Protein AF-A0A7W8YPR6-F1 (afdb_monomer_lite)

Radius of gyration: 23.78 Å; chains: 1; bounding box: 39×43×65 Å

Organism: NCBI:txid188932

Foldseek 3Di:
DVVVVVCVVVQQWDQDPPPGIDGHPDDPPDDPPPPDPDPPDDPDDDPDPCPPDDDPVPVPVVVVVVVVVVVVVPCPVVVVVPPDD

Sequence (85 aa):
MAAYNDLIAEDWVESEERKGYRVSSRLPFDQLDHIPALPKISPGYQLIVDDGFPETDIFPIEKILKEYRKLLGFNILKKSASVGI

Structure (mmCIF, N/CA/C/O backbone):
data_AF-A0A7W8YPR6-F1
#
_entry.id   AF-A0A7W8YPR6-F1
#
loop_
_atom_site.group_PDB
_atom_site.id
_atom_site.type_symbol
_atom_site.label_atom_id
_atom_site.label_alt_id
_atom_site.label_comp_id
_atom_site.label_asym_id
_atom_site.label_entity_id
_atom_site.label_seq_id
_atom_site.pdbx_PDB_ins_code
_atom_site.Cartn_x
_atom_site.Cartn_y
_atom_site.Cartn_z
_atom_site.occupancy
_atom_site.B_iso_or_equiv
_atom_site.auth_seq_id
_atom_site.auth_comp_id
_atom_site.auth_asym_id
_atom_site.auth_atom_id
_atom_site.pdbx_PDB_model_num
ATOM 1 N N . MET A 1 1 ? 17.140 15.693 10.398 1.00 60.38 1 MET A N 1
ATOM 2 C CA . MET A 1 1 ? 18.313 15.512 9.515 1.00 60.38 1 MET A CA 1
ATOM 3 C C . MET A 1 1 ? 18.575 14.046 9.199 1.00 60.38 1 MET A C 1
ATOM 5 O O . MET A 1 1 ? 18.454 13.743 8.026 1.00 60.38 1 MET A O 1
ATOM 9 N N . ALA A 1 2 ? 18.845 13.165 10.179 1.00 70.44 2 ALA A N 1
ATOM 10 C CA . ALA A 1 2 ? 19.237 11.752 9.967 1.00 70.44 2 ALA A CA 1
ATOM 11 C C . ALA A 1 2 ? 18.612 11.056 8.735 1.00 70.44 2 ALA A C 1
ATOM 13 O O . ALA A 1 2 ? 19.336 10.821 7.779 1.00 70.44 2 ALA A O 1
ATOM 14 N N . ALA A 1 3 ? 17.283 10.890 8.697 1.00 78.25 3 ALA A N 1
ATOM 15 C CA . ALA A 1 3 ? 16.567 10.155 7.641 1.00 78.25 3 ALA A CA 1
ATOM 16 C C . ALA A 1 3 ? 16.885 10.545 6.178 1.00 78.25 3 ALA A C 1
ATOM 18 O O . ALA A 1 3 ? 16.737 9.715 5.290 1.00 78.25 3 ALA A O 1
ATOM 19 N N . TYR A 1 4 ? 17.315 11.783 5.896 1.00 77.06 4 TYR A N 1
ATOM 20 C CA . TYR A 1 4 ? 17.753 12.151 4.540 1.00 77.06 4 TYR A CA 1
ATOM 21 C C . TYR A 1 4 ? 19.158 11.632 4.218 1.00 77.06 4 TYR A C 1
ATOM 23 O O . TYR A 1 4 ? 19.411 11.243 3.085 1.00 77.06 4 TYR A O 1
ATOM 31 N N . ASN A 1 5 ? 20.057 11.594 5.203 1.00 82.81 5 ASN A N 1
ATOM 32 C CA . ASN A 1 5 ? 21.394 11.025 5.043 1.00 82.81 5 ASN A CA 1
ATOM 33 C C . ASN A 1 5 ? 21.308 9.514 4.794 1.00 82.81 5 ASN A C 1
ATOM 35 O O . ASN A 1 5 ? 2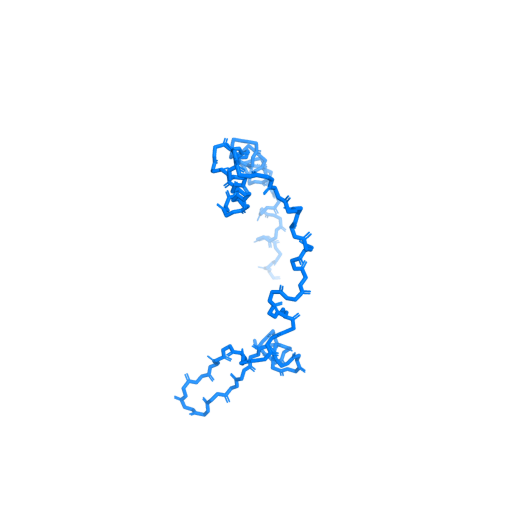2.061 8.995 3.979 1.00 82.81 5 ASN A O 1
ATOM 39 N N . ASP A 1 6 ? 20.371 8.841 5.467 1.00 85.56 6 ASP A N 1
ATOM 40 C CA . ASP A 1 6 ? 20.133 7.403 5.328 1.00 85.56 6 ASP A CA 1
ATOM 41 C C . ASP A 1 6 ? 19.672 7.074 3.888 1.00 85.56 6 ASP A C 1
ATOM 43 O O . ASP A 1 6 ? 20.274 6.242 3.213 1.00 85.56 6 ASP A 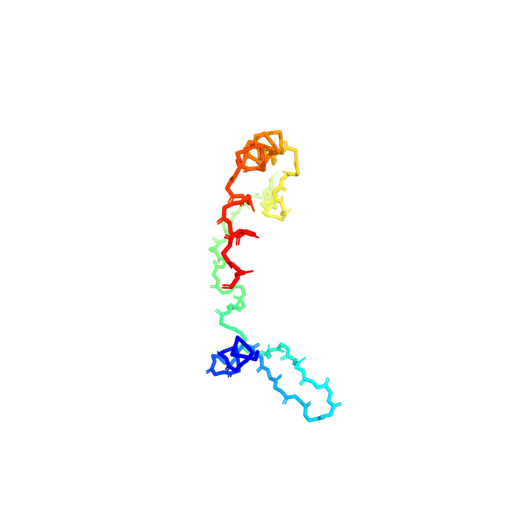O 1
ATOM 47 N N . LEU A 1 7 ? 18.707 7.836 3.349 1.00 83.69 7 LEU A N 1
ATOM 48 C CA . LEU A 1 7 ? 18.239 7.716 1.955 1.00 83.69 7 LEU A CA 1
ATOM 49 C C . LEU A 1 7 ? 19.302 8.061 0.893 1.00 83.69 7 LEU A C 1
ATOM 51 O O . LEU A 1 7 ? 19.231 7.552 -0.226 1.00 83.69 7 LEU A O 1
ATOM 55 N N . ILE A 1 8 ? 20.272 8.922 1.218 1.00 85.12 8 ILE A N 1
ATOM 56 C CA . ILE A 1 8 ? 21.427 9.216 0.350 1.00 85.12 8 ILE A CA 1
ATOM 57 C C . ILE A 1 8 ? 22.450 8.070 0.411 1.00 85.12 8 ILE A C 1
ATOM 59 O O . ILE A 1 8 ? 23.023 7.702 -0.609 1.00 85.12 8 ILE A O 1
ATOM 63 N N . ALA A 1 9 ? 22.674 7.483 1.591 1.00 86.88 9 ALA A N 1
ATOM 64 C CA . ALA A 1 9 ? 23.604 6.369 1.778 1.00 86.88 9 ALA A CA 1
ATOM 65 C C . ALA A 1 9 ? 23.126 5.069 1.104 1.00 86.88 9 ALA A C 1
ATOM 67 O O . ALA A 1 9 ? 23.952 4.268 0.672 1.00 86.88 9 ALA A O 1
ATOM 68 N N . GLU A 1 10 ? 21.810 4.881 0.985 1.00 85.00 10 GLU A N 1
ATOM 69 C CA . GLU A 1 10 ? 21.182 3.769 0.261 1.00 85.00 10 GLU A CA 1
ATOM 70 C C . GLU A 1 10 ? 20.936 4.055 -1.246 1.00 85.00 10 GLU A C 1
ATOM 72 O O . GLU A 1 10 ? 20.298 3.250 -1.916 1.00 85.00 10 GLU A O 1
ATOM 77 N N . ASP A 1 11 ? 21.413 5.185 -1.790 1.00 84.88 11 ASP A N 1
ATOM 78 C CA . ASP A 1 11 ? 21.238 5.621 -3.197 1.00 84.88 11 ASP A CA 1
ATOM 79 C C . ASP A 1 11 ? 19.766 5.762 -3.668 1.00 84.88 11 ASP A C 1
ATOM 81 O O . ASP A 1 11 ? 19.457 5.689 -4.859 1.00 84.88 11 ASP A O 1
ATOM 85 N N . TRP A 1 12 ? 18.827 6.020 -2.742 1.00 84.00 12 TRP A N 1
ATOM 86 C CA . TRP A 1 12 ? 17.433 6.353 -3.087 1.00 84.00 12 TRP A CA 1
ATOM 87 C C . TRP A 1 12 ? 17.265 7.819 -3.498 1.00 84.00 12 TRP A C 1
ATOM 89 O O . TRP A 1 12 ? 16.321 8.168 -4.214 1.00 84.00 12 TRP A O 1
ATOM 99 N N . VAL A 1 13 ? 18.138 8.699 -3.001 1.00 86.62 13 VAL A N 1
ATOM 100 C CA . VAL A 1 13 ? 18.014 10.154 -3.128 1.00 86.62 13 VAL A CA 1
ATOM 101 C C . VAL A 1 13 ? 19.364 10.782 -3.468 1.00 86.62 13 VAL A C 1
ATOM 103 O O . VAL A 1 13 ? 20.297 10.771 -2.672 1.00 86.62 13 VAL A O 1
ATOM 106 N N . GLU A 1 14 ? 19.429 11.406 -4.638 1.00 86.50 14 GLU A N 1
ATOM 107 C CA . GLU A 1 14 ? 20.509 12.285 -5.076 1.00 86.50 14 GLU A CA 1
ATOM 108 C C . GLU A 1 14 ? 20.371 13.657 -4.374 1.00 86.50 14 GLU A C 1
ATOM 110 O O . GLU A 1 14 ? 19.264 14.189 -4.236 1.00 86.50 14 GLU A O 1
ATOM 1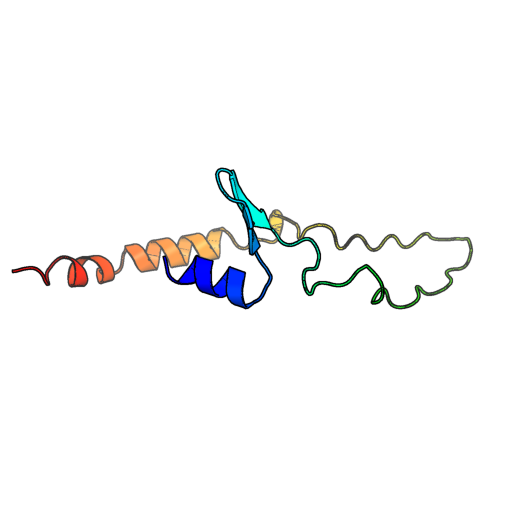15 N N . SER A 1 15 ? 21.475 14.289 -3.962 1.00 83.31 15 SER A N 1
ATOM 116 C CA . SER A 1 15 ? 21.476 15.702 -3.548 1.00 83.31 15 SER A CA 1
ATOM 117 C C . SER A 1 15 ? 22.062 16.584 -4.654 1.00 83.31 15 SER A C 1
ATOM 119 O O . SER A 1 15 ? 23.170 16.360 -5.135 1.00 83.31 15 SER A O 1
ATOM 121 N N . GLU A 1 16 ? 21.308 17.600 -5.082 1.00 80.00 16 GLU A N 1
ATOM 122 C CA . GLU A 1 16 ? 21.738 18.551 -6.108 1.00 80.00 16 GLU A CA 1
ATOM 123 C C . GLU A 1 16 ? 22.033 19.913 -5.470 1.00 80.00 16 GLU A C 1
ATOM 125 O O . GLU A 1 16 ? 21.147 20.566 -4.899 1.00 80.00 16 GLU A O 1
ATOM 130 N N . GLU A 1 17 ? 23.286 20.369 -5.583 1.00 71.06 17 GLU A N 1
ATOM 131 C CA . GLU A 1 17 ? 23.708 21.653 -5.028 1.00 71.06 17 GLU A CA 1
ATOM 132 C C . GLU A 1 17 ? 22.795 22.793 -5.502 1.00 71.06 17 GLU A C 1
ATOM 134 O O . GLU A 1 17 ? 22.578 23.007 -6.694 1.00 71.06 17 GLU A O 1
ATOM 139 N N . ARG A 1 18 ? 22.279 23.562 -4.535 1.00 75.00 18 ARG A N 1
ATOM 140 C CA . ARG A 1 18 ? 21.346 24.692 -4.724 1.00 75.00 18 ARG A CA 1
ATOM 141 C C . ARG A 1 18 ? 19.934 24.330 -5.212 1.00 75.00 18 ARG A C 1
ATOM 143 O O . ARG A 1 18 ? 19.113 25.242 -5.268 1.00 75.00 18 ARG A O 1
ATOM 150 N N . LYS A 1 19 ? 19.613 23.061 -5.507 1.00 76.75 19 LYS A N 1
ATOM 151 C CA . LYS A 1 19 ? 18.232 22.628 -5.829 1.00 76.75 19 LYS A CA 1
ATOM 152 C C . LYS A 1 19 ? 17.593 21.711 -4.783 1.00 76.75 19 LYS A C 1
ATOM 154 O O . LYS A 1 19 ? 16.369 21.671 -4.705 1.00 76.75 19 LYS A O 1
ATOM 159 N N . GLY A 1 20 ? 18.384 21.052 -3.935 1.00 82.31 20 GLY A N 1
ATOM 160 C CA . GLY A 1 20 ? 17.890 20.257 -2.807 1.00 82.31 20 GLY A CA 1
ATOM 161 C C . GLY A 1 20 ? 18.058 18.759 -3.035 1.00 82.31 20 GLY A C 1
ATOM 162 O O . GLY A 1 20 ? 19.154 18.308 -3.351 1.00 82.31 20 GLY A O 1
ATOM 163 N N . TYR A 1 21 ? 16.985 17.992 -2.846 1.00 83.44 21 TYR A N 1
ATOM 164 C CA . TYR A 1 21 ? 16.993 16.532 -2.960 1.00 83.44 21 TYR A CA 1
ATOM 165 C C . TYR A 1 21 ? 16.156 16.069 -4.154 1.00 83.44 21 TYR A C 1
ATOM 167 O O . TYR A 1 21 ? 15.062 16.586 -4.390 1.00 83.44 21 TYR A O 1
ATOM 175 N N . ARG A 1 22 ? 16.665 15.081 -4.890 1.00 84.00 22 ARG A N 1
ATOM 176 C CA . ARG A 1 22 ? 16.058 14.489 -6.082 1.00 84.00 22 ARG A CA 1
ATOM 177 C C . ARG A 1 22 ? 16.010 12.973 -5.913 1.00 84.00 22 ARG A C 1
ATOM 179 O O . ARG A 1 22 ? 16.960 12.368 -5.441 1.00 84.00 22 ARG A O 1
ATOM 186 N N . VAL A 1 23 ? 14.903 12.352 -6.296 1.00 83.38 23 VAL A N 1
ATOM 187 C CA . VAL A 1 23 ? 14.766 10.889 -6.261 1.00 83.38 23 VAL A CA 1
ATOM 188 C C . VAL A 1 23 ? 15.709 10.252 -7.292 1.00 83.38 23 VAL A C 1
ATOM 190 O O . VAL A 1 23 ? 15.787 10.737 -8.424 1.00 83.38 23 VAL A O 1
ATOM 193 N N . SER A 1 24 ? 16.423 9.199 -6.887 1.00 82.69 24 SER A N 1
ATOM 194 C CA . SER A 1 24 ? 17.437 8.517 -7.697 1.00 82.69 24 SER A CA 1
ATOM 195 C C . SER A 1 24 ? 16.876 7.963 -9.004 1.00 82.69 24 SER A C 1
ATOM 197 O O . SER A 1 24 ? 15.736 7.504 -9.094 1.00 82.69 24 SER A O 1
ATOM 199 N N . SER A 1 25 ? 17.714 7.995 -10.036 1.00 76.12 25 SER A N 1
ATOM 200 C CA . SER A 1 25 ? 17.412 7.446 -11.360 1.00 76.12 25 SER A CA 1
ATOM 201 C C . SER A 1 25 ? 17.596 5.924 -11.485 1.00 76.12 25 SER A C 1
ATOM 203 O O . SER A 1 25 ? 17.314 5.381 -12.554 1.00 76.12 25 SER A O 1
ATOM 205 N N . ARG A 1 26 ? 18.063 5.231 -10.433 1.00 71.31 26 ARG A N 1
ATOM 206 C CA . ARG A 1 26 ? 18.387 3.786 -10.439 1.00 71.31 26 ARG A CA 1
ATOM 207 C C . ARG A 1 26 ? 17.898 3.066 -9.178 1.00 71.31 26 ARG A C 1
ATOM 209 O O . ARG A 1 26 ? 18.664 2.404 -8.485 1.00 71.31 26 ARG A O 1
ATOM 216 N N . LEU A 1 27 ? 16.622 3.235 -8.861 1.00 78.31 27 LEU A N 1
ATOM 217 C CA . LEU A 1 27 ? 16.029 2.632 -7.669 1.00 78.31 27 LEU A CA 1
ATOM 218 C C . LEU A 1 27 ? 15.934 1.101 -7.792 1.00 78.31 27 LEU A C 1
ATOM 220 O O . LEU A 1 27 ? 15.686 0.605 -8.889 1.00 78.31 27 LEU A O 1
ATOM 224 N N . PRO A 1 28 ? 16.057 0.348 -6.681 1.00 66.56 28 PRO A N 1
ATOM 225 C CA . PRO A 1 28 ? 16.048 -1.119 -6.669 1.00 66.56 28 PRO A CA 1
ATOM 226 C C . PRO A 1 28 ? 14.640 -1.733 -6.824 1.00 66.56 28 PRO A C 1
ATOM 228 O O . PRO A 1 28 ? 14.375 -2.826 -6.329 1.00 66.56 28 PRO A O 1
ATOM 231 N N . PHE A 1 29 ? 13.723 -1.029 -7.493 1.00 66.38 29 PHE A N 1
ATOM 232 C CA . PHE A 1 29 ? 12.538 -1.633 -8.091 1.00 66.38 29 PHE A CA 1
ATOM 233 C C . PHE A 1 29 ? 12.782 -1.734 -9.595 1.00 66.38 29 PHE A C 1
ATOM 235 O O . PHE A 1 29 ? 12.809 -0.728 -10.305 1.00 66.38 29 PHE A O 1
ATOM 242 N N . ASP A 1 30 ? 13.016 -2.959 -10.059 1.00 57.31 30 ASP A N 1
ATOM 243 C CA . ASP A 1 30 ? 13.356 -3.216 -11.452 1.00 57.31 30 ASP A CA 1
ATOM 244 C C . ASP A 1 30 ? 12.226 -2.840 -12.419 1.00 57.31 30 ASP A C 1
ATOM 246 O O . ASP A 1 30 ? 11.055 -2.647 -12.070 1.00 57.31 30 ASP A O 1
ATOM 250 N N . GLN A 1 31 ? 12.612 -2.769 -13.690 1.00 61.75 31 GLN A N 1
ATOM 251 C CA . GLN A 1 31 ? 11.689 -2.753 -14.816 1.00 61.75 31 GLN A CA 1
ATOM 252 C C . GLN A 1 31 ? 10.879 -4.072 -14.844 1.00 61.75 31 GLN A C 1
ATOM 254 O O . GLN A 1 31 ? 11.087 -4.970 -14.032 1.00 61.75 31 GLN A O 1
ATOM 259 N N . LEU A 1 32 ? 9.904 -4.199 -15.751 1.00 57.72 32 LEU A N 1
ATOM 260 C CA . LEU A 1 32 ? 8.857 -5.242 -15.712 1.00 57.72 32 LEU A CA 1
ATOM 261 C C . LEU A 1 32 ? 9.324 -6.688 -16.043 1.00 57.72 32 LEU A C 1
ATOM 263 O O . LEU A 1 32 ? 8.542 -7.514 -16.517 1.00 57.72 32 LEU A O 1
ATOM 267 N N . ASP A 1 33 ? 10.571 -7.026 -15.722 1.00 56.41 33 ASP A N 1
ATOM 268 C CA . ASP A 1 33 ? 11.252 -8.307 -15.947 1.00 56.41 33 ASP A CA 1
ATOM 269 C C . ASP A 1 33 ? 10.711 -9.456 -15.072 1.00 56.41 33 ASP A C 1
ATOM 271 O O . ASP A 1 33 ? 11.194 -10.588 -15.129 1.00 56.41 33 ASP A O 1
ATOM 275 N N . HIS A 1 34 ? 9.714 -9.177 -14.228 1.00 55.50 34 HIS A N 1
ATOM 276 C CA . HIS A 1 34 ? 9.040 -10.144 -13.357 1.00 55.50 34 HIS A CA 1
ATOM 277 C C . HIS A 1 34 ? 7.568 -10.375 -13.728 1.00 55.50 34 HIS A C 1
ATOM 279 O O . HIS A 1 34 ? 6.862 -11.058 -12.987 1.00 55.50 34 HIS A O 1
ATOM 285 N N . ILE A 1 35 ? 7.089 -9.871 -14.876 1.00 60.47 35 ILE A N 1
ATOM 286 C CA . ILE A 1 35 ? 5.797 -10.317 -15.420 1.00 60.47 35 ILE A CA 1
ATOM 287 C C . ILE A 1 35 ? 5.923 -11.815 -15.758 1.00 60.47 35 ILE A C 1
ATOM 289 O O . ILE A 1 35 ? 6.672 -12.164 -16.677 1.00 60.47 35 ILE A O 1
ATOM 293 N N . PRO A 1 36 ? 5.205 -12.727 -15.069 1.00 61.78 36 PRO A N 1
ATOM 294 C CA . PRO A 1 36 ? 5.214 -14.132 -15.446 1.00 61.78 36 PRO A CA 1
ATOM 295 C C . PRO A 1 36 ? 4.613 -14.248 -16.846 1.00 61.78 36 PRO A C 1
ATOM 297 O O . PRO A 1 36 ? 3.559 -13.671 -17.114 1.00 61.78 36 PRO A O 1
ATOM 300 N N . ALA A 1 37 ? 5.289 -14.971 -17.743 1.00 63.03 37 ALA A N 1
ATOM 301 C CA . ALA A 1 37 ? 4.900 -15.059 -19.148 1.00 63.03 37 ALA A CA 1
ATOM 302 C C . ALA A 1 37 ? 3.421 -15.459 -19.276 1.00 63.03 37 ALA A C 1
ATOM 304 O O . ALA A 1 37 ? 3.058 -16.606 -19.000 1.00 63.03 37 ALA A O 1
ATOM 305 N N . LEU A 1 38 ? 2.581 -14.489 -19.659 1.00 61.47 38 LEU A N 1
ATOM 306 C CA . LEU A 1 38 ? 1.129 -14.639 -19.626 1.00 61.47 38 LEU A CA 1
ATOM 307 C C . LEU A 1 38 ? 0.708 -15.878 -20.430 1.00 61.47 38 LEU A C 1
ATOM 309 O O . LEU A 1 38 ? 1.273 -16.129 -21.505 1.00 61.47 38 LEU A O 1
ATOM 313 N N . PRO A 1 39 ? -0.284 -16.654 -19.949 1.00 61.72 39 PRO A N 1
ATOM 314 C CA . PRO A 1 39 ? -0.794 -17.782 -20.711 1.00 61.72 39 PRO A CA 1
ATOM 315 C C . PRO A 1 39 ? -1.217 -17.286 -22.095 1.00 61.72 39 PRO A C 1
ATOM 317 O O . PRO A 1 39 ? -1.888 -16.263 -22.219 1.00 61.72 39 PRO A O 1
ATOM 320 N N . LYS A 1 40 ? -0.810 -17.996 -23.152 1.00 62.19 40 LYS A N 1
ATOM 321 C CA . LYS A 1 40 ? -1.180 -17.648 -24.531 1.00 62.19 40 LYS A CA 1
ATOM 322 C C . LYS A 1 40 ? -2.651 -17.989 -24.759 1.00 62.19 40 LYS A C 1
ATOM 324 O O . LYS A 1 40 ? -2.972 -19.061 -25.265 1.00 62.19 40 LYS A O 1
ATOM 329 N N . ILE A 1 41 ? -3.531 -17.092 -24.319 1.00 59.09 41 ILE A N 1
ATOM 330 C CA . ILE A 1 41 ? -4.979 -17.253 -24.423 1.00 59.09 41 ILE A CA 1
ATOM 331 C C . ILE A 1 41 ? -5.368 -17.317 -25.906 1.00 59.09 41 ILE A C 1
ATOM 333 O O . ILE A 1 41 ? -4.914 -16.519 -26.727 1.00 59.09 41 ILE A O 1
ATOM 337 N N . SER A 1 42 ? -6.193 -18.304 -26.249 1.00 64.06 42 SER A N 1
ATOM 338 C CA . SER A 1 42 ? -6.778 -18.468 -27.578 1.00 64.06 42 SER A CA 1
ATOM 339 C C . SER A 1 42 ? -7.687 -17.278 -27.937 1.00 64.06 42 SER A C 1
ATOM 341 O O . SER A 1 42 ? -8.254 -16.646 -27.045 1.00 64.06 42 SER A O 1
ATOM 343 N N . PRO A 1 43 ? -7.859 -16.945 -29.231 1.00 61.00 43 PRO A N 1
ATOM 344 C CA . PRO A 1 43 ? -8.632 -15.775 -29.647 1.00 61.00 43 PRO A CA 1
ATOM 345 C C . PRO A 1 43 ? -10.129 -15.956 -29.336 1.00 61.00 43 PRO A C 1
ATOM 347 O O . PRO A 1 43 ? -10.882 -16.504 -30.137 1.00 61.00 43 PRO A O 1
ATOM 350 N N . GLY A 1 44 ? -10.545 -15.504 -28.152 1.00 64.56 44 GLY A N 1
ATOM 351 C CA . GLY A 1 44 ? -11.917 -15.625 -27.653 1.00 64.56 44 GLY A CA 1
ATOM 352 C C . GLY A 1 44 ? -12.210 -14.828 -26.377 1.00 64.56 44 GLY A C 1
ATOM 353 O O . GLY A 1 44 ? -13.345 -14.405 -26.188 1.00 64.56 44 GLY A O 1
ATOM 354 N N . TYR A 1 45 ? -11.212 -14.570 -25.523 1.00 58.78 45 TYR A N 1
ATOM 355 C CA . TYR A 1 45 ? -11.366 -13.715 -24.338 1.00 58.78 45 TYR A CA 1
ATOM 356 C C . TYR A 1 45 ? -10.041 -13.040 -23.963 1.00 58.78 45 TYR A C 1
ATOM 358 O O . TYR A 1 45 ? -9.037 -13.703 -23.721 1.00 58.78 45 TYR A O 1
ATOM 366 N N . GLN A 1 46 ? -10.032 -11.708 -23.894 1.00 61.41 46 GLN A N 1
ATOM 367 C CA . GLN A 1 46 ? -8.883 -10.940 -23.416 1.00 61.41 46 GLN A CA 1
ATOM 368 C C . GLN A 1 46 ? -9.000 -10.778 -21.896 1.00 61.41 46 GLN A C 1
ATOM 370 O O . GLN A 1 46 ? -9.720 -9.904 -21.419 1.00 61.41 46 GLN A O 1
ATOM 375 N N . LEU A 1 47 ? -8.313 -11.632 -21.131 1.00 69.00 47 LEU A N 1
ATOM 376 C CA . LEU A 1 47 ? -8.236 -11.485 -19.676 1.00 69.00 47 LEU A CA 1
ATOM 377 C C . LEU A 1 47 ? -7.308 -10.312 -19.332 1.00 69.00 47 LEU A C 1
ATOM 379 O O . LEU A 1 47 ? -6.091 -10.474 -19.248 1.00 69.00 47 LEU A O 1
ATOM 383 N N . ILE A 1 48 ? -7.892 -9.130 -19.156 1.00 67.56 48 ILE A N 1
ATOM 384 C CA . ILE A 1 48 ? -7.206 -7.967 -18.592 1.00 67.56 48 ILE A CA 1
ATOM 385 C C . ILE A 1 48 ? -7.209 -8.146 -17.072 1.00 67.56 48 ILE A C 1
ATOM 387 O O . ILE A 1 48 ? -8.254 -8.022 -16.437 1.00 67.56 48 ILE A O 1
ATOM 391 N N . VAL A 1 49 ? -6.052 -8.486 -16.502 1.00 70.88 49 VAL A N 1
ATOM 392 C CA . VAL A 1 49 ? -5.846 -8.475 -15.049 1.00 70.88 49 VAL A CA 1
ATOM 393 C C . VAL A 1 49 ? -5.398 -7.070 -14.673 1.00 70.88 49 VAL A C 1
ATOM 395 O O . VAL A 1 49 ? -4.223 -6.737 -14.814 1.00 70.88 49 VAL A O 1
ATOM 398 N N . ASP A 1 50 ? -6.351 -6.240 -14.261 1.00 66.44 50 ASP A N 1
ATOM 399 C CA . ASP A 1 50 ? -6.068 -4.903 -13.750 1.00 66.44 50 ASP A CA 1
ATOM 400 C C . ASP A 1 50 ? -5.897 -4.973 -12.225 1.00 66.44 50 ASP A C 1
ATOM 402 O O . ASP A 1 50 ? -6.868 -4.982 -11.472 1.00 66.44 50 ASP A O 1
ATOM 406 N N . ASP A 1 51 ? -4.646 -5.087 -11.772 1.00 61.00 51 ASP A N 1
ATOM 407 C CA . ASP A 1 51 ? -4.267 -4.944 -10.354 1.00 61.00 51 ASP A CA 1
ATOM 408 C C . ASP A 1 51 ? -4.090 -3.455 -9.969 1.00 61.00 51 ASP A C 1
ATOM 410 O O . ASP A 1 51 ? -3.646 -3.114 -8.870 1.00 61.00 51 ASP A O 1
ATOM 414 N N . GLY A 1 52 ? -4.437 -2.541 -10.884 1.00 64.44 52 GLY A N 1
ATOM 415 C CA . GLY A 1 52 ? -4.392 -1.104 -10.694 1.00 64.44 52 GLY A CA 1
ATOM 416 C C . GLY A 1 52 ? -5.445 -0.611 -9.708 1.00 64.44 52 GLY A C 1
ATOM 417 O O . GLY A 1 52 ? -6.533 -0.219 -10.114 1.00 64.44 52 GLY A O 1
ATOM 418 N N . PHE A 1 53 ? -5.026 -0.496 -8.442 1.00 60.34 53 PHE A N 1
ATOM 419 C CA . PHE A 1 53 ? -5.717 0.166 -7.322 1.00 60.34 53 PHE A CA 1
ATOM 420 C C . PHE A 1 53 ? -6.755 -0.718 -6.589 1.00 60.34 53 PHE A C 1
ATOM 422 O O . PHE A 1 53 ? -7.752 -1.125 -7.182 1.00 60.34 53 PHE A O 1
ATOM 429 N N . PRO A 1 54 ? -6.585 -0.992 -5.276 1.00 62.72 54 PRO A N 1
ATOM 430 C CA . PRO A 1 54 ? -7.624 -1.656 -4.493 1.00 62.72 54 PRO A CA 1
ATOM 431 C C . PRO A 1 54 ? -8.834 -0.726 -4.346 1.00 62.72 54 PRO A C 1
ATOM 433 O O . PRO A 1 54 ? -8.668 0.463 -4.063 1.00 62.72 54 PRO A O 1
ATOM 436 N N . GLU A 1 55 ? -10.048 -1.260 -4.500 1.00 68.50 55 GLU A N 1
ATOM 437 C CA . GLU A 1 55 ? -11.280 -0.472 -4.385 1.00 68.50 55 GLU A CA 1
ATOM 438 C C . GLU A 1 55 ? -11.318 0.300 -3.052 1.00 68.50 55 GLU A C 1
ATOM 440 O O . GLU A 1 55 ? -11.140 -0.272 -1.973 1.00 68.50 55 GLU A O 1
ATOM 445 N N . THR A 1 56 ? -11.606 1.605 -3.093 1.00 63.03 56 THR A N 1
ATOM 446 C CA . THR A 1 56 ? -11.794 2.413 -1.870 1.00 63.03 56 THR A CA 1
ATOM 447 C C . THR A 1 56 ? -12.891 1.860 -0.968 1.00 63.03 56 THR A C 1
ATOM 449 O O . THR A 1 56 ? -12.867 2.063 0.245 1.00 63.03 56 THR A O 1
ATOM 452 N N . ASP A 1 57 ? -13.824 1.129 -1.562 1.00 65.62 57 ASP A N 1
ATOM 453 C CA . ASP A 1 57 ? -15.048 0.646 -0.948 1.00 65.62 57 ASP A CA 1
ATOM 454 C C . ASP A 1 57 ? -14.794 -0.624 -0.109 1.00 65.62 57 ASP A C 1
ATOM 456 O O . ASP A 1 57 ? -15.543 -0.900 0.829 1.00 65.62 57 ASP A O 1
ATOM 460 N N . ILE A 1 58 ? -13.678 -1.338 -0.347 1.00 72.19 58 ILE A N 1
ATOM 461 C CA . ILE A 1 58 ? -13.191 -2.402 0.551 1.00 72.19 58 ILE A CA 1
ATOM 462 C C . ILE A 1 58 ? -12.318 -1.871 1.702 1.00 72.19 58 ILE A C 1
ATOM 464 O O . ILE A 1 58 ? -11.932 -2.640 2.589 1.00 72.19 58 ILE A O 1
ATOM 468 N N . PHE A 1 59 ? -11.999 -0.570 1.740 1.00 78.38 59 PHE A N 1
ATOM 469 C CA . PHE A 1 59 ? -11.198 0.006 2.820 1.00 78.38 59 PHE A CA 1
ATOM 470 C C . PHE A 1 59 ? -12.027 0.109 4.118 1.00 78.38 59 PHE A C 1
ATOM 472 O O . PHE A 1 59 ? -13.052 0.794 4.144 1.00 78.38 59 PHE A O 1
ATOM 479 N N . PRO A 1 60 ? -11.610 -0.514 5.243 1.00 86.19 60 PRO A N 1
ATOM 480 C CA . PRO A 1 60 ? -12.447 -0.668 6.438 1.00 86.19 60 PRO A CA 1
ATOM 481 C C . PRO A 1 60 ? -12.465 0.597 7.321 1.00 86.19 60 PRO A C 1
ATOM 483 O O . PRO A 1 60 ? -12.121 0.564 8.509 1.00 86.19 60 PRO A O 1
ATOM 486 N N . ILE A 1 61 ? -12.873 1.728 6.739 1.00 87.94 61 ILE A N 1
ATOM 487 C CA . ILE A 1 61 ? -12.790 3.075 7.317 1.00 87.94 61 ILE A CA 1
ATOM 488 C C . ILE A 1 61 ? -13.480 3.186 8.682 1.00 87.94 61 ILE A C 1
ATOM 490 O O . ILE A 1 61 ? -12.904 3.744 9.614 1.00 87.94 61 ILE A O 1
ATOM 494 N N . GLU A 1 62 ? -14.661 2.586 8.861 1.00 88.31 62 GLU A N 1
ATOM 495 C CA . GLU A 1 62 ? -15.384 2.606 10.140 1.00 88.31 62 GLU A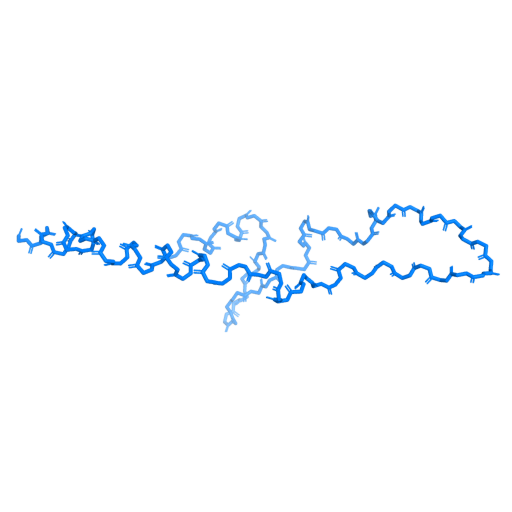 CA 1
ATOM 496 C C . GLU A 1 62 ? -14.606 1.913 11.265 1.00 88.31 62 GLU A C 1
ATOM 498 O O . GLU A 1 62 ? -14.533 2.414 12.390 1.00 88.31 62 GLU A O 1
ATOM 503 N N . LYS A 1 63 ? -13.982 0.768 10.959 1.00 89.81 63 LYS A N 1
ATOM 504 C CA . LYS A 1 63 ? -13.188 -0.024 11.907 1.00 89.81 63 LYS A CA 1
ATOM 505 C C . LYS A 1 63 ? -11.941 0.748 12.342 1.00 89.81 63 LYS A C 1
ATOM 507 O O . LYS A 1 63 ? -11.619 0.770 13.529 1.00 89.81 63 LYS A O 1
ATOM 512 N N . ILE A 1 64 ? -11.289 1.424 11.395 1.00 89.06 64 ILE A N 1
ATOM 513 C CA . ILE A 1 64 ? -10.115 2.271 11.639 1.00 89.06 64 ILE A CA 1
ATOM 514 C C . ILE A 1 64 ? -10.505 3.503 12.471 1.00 89.06 64 ILE A C 1
ATOM 516 O O . ILE A 1 64 ? -9.888 3.766 13.502 1.00 89.06 64 ILE A O 1
ATOM 520 N N . LEU A 1 65 ? -11.575 4.215 12.099 1.00 88.25 65 LEU A N 1
ATOM 521 C CA . LEU A 1 65 ? -12.070 5.385 12.837 1.00 88.25 65 LEU A CA 1
ATOM 522 C C . LEU A 1 65 ? -12.533 5.037 14.260 1.00 88.25 65 LEU A C 1
ATOM 524 O O . LEU A 1 65 ? -12.323 5.829 15.180 1.00 88.25 65 LEU A O 1
ATOM 528 N N . LYS A 1 66 ? -13.138 3.861 14.463 1.00 92.75 66 LYS A N 1
ATOM 529 C CA . LYS A 1 66 ? -13.538 3.354 15.783 1.00 92.75 66 LYS A CA 1
ATOM 530 C C . LYS A 1 66 ? -12.332 3.165 16.702 1.00 92.75 66 LYS A C 1
ATOM 532 O O . LYS A 1 66 ? -12.344 3.655 17.831 1.00 92.75 66 LYS A O 1
ATOM 537 N N . GLU A 1 67 ? -11.285 2.500 16.219 1.00 89.50 67 GLU A N 1
ATOM 538 C CA . GLU A 1 67 ? -10.063 2.271 16.997 1.00 89.50 67 GLU A CA 1
ATOM 539 C C . GLU A 1 67 ? -9.254 3.566 17.200 1.00 89.50 67 GLU A C 1
ATOM 541 O O . GLU A 1 67 ? -8.775 3.814 18.304 1.00 89.50 67 GLU A O 1
ATOM 546 N N . TYR A 1 68 ? -9.207 4.467 16.212 1.00 87.69 68 TYR A N 1
ATOM 547 C CA . TYR A 1 68 ? -8.604 5.799 16.355 1.00 87.69 68 TYR A CA 1
ATOM 548 C C . TYR A 1 68 ? -9.285 6.643 17.449 1.00 87.69 68 TYR A C 1
ATOM 550 O O . TYR A 1 68 ? -8.623 7.153 18.355 1.00 87.69 68 TYR A O 1
ATOM 558 N N . ARG A 1 69 ? -10.624 6.741 17.428 1.00 86.69 69 ARG A N 1
ATOM 559 C CA . ARG A 1 69 ? -11.401 7.463 18.458 1.00 86.69 69 ARG A CA 1
ATOM 560 C C . ARG A 1 69 ? -11.208 6.859 19.850 1.00 86.69 69 ARG A C 1
ATOM 562 O O . ARG A 1 69 ? -11.125 7.595 20.827 1.00 86.69 69 ARG A O 1
ATOM 569 N N . LYS A 1 70 ? -11.105 5.532 19.938 1.00 86.38 70 LYS A N 1
ATOM 570 C CA . LYS A 1 70 ? -10.819 4.785 21.171 1.00 86.38 70 LYS A CA 1
ATOM 571 C C . LYS A 1 70 ? -9.415 5.092 21.711 1.00 86.38 70 LYS A C 1
ATOM 573 O O . LYS A 1 70 ? -9.290 5.376 22.898 1.00 86.38 70 LYS A O 1
ATOM 578 N N . LEU A 1 71 ? -8.386 5.122 20.858 1.00 84.31 71 LEU A N 1
ATOM 579 C CA . LEU A 1 71 ? -7.017 5.496 21.245 1.00 84.31 71 LEU A CA 1
ATOM 580 C C . LEU A 1 71 ? -6.918 6.942 21.758 1.00 84.31 71 LEU A C 1
ATOM 582 O O . LEU A 1 71 ? -6.235 7.172 22.753 1.00 84.31 71 LEU A O 1
ATOM 586 N N . LEU A 1 72 ? -7.627 7.894 21.139 1.00 76.75 72 LEU A N 1
ATOM 587 C CA . LEU A 1 72 ? -7.702 9.282 21.626 1.00 76.75 72 LEU A CA 1
ATOM 588 C C . LEU A 1 72 ? -8.559 9.441 22.895 1.00 76.75 72 LEU A C 1
ATOM 590 O O . LEU A 1 72 ? -8.284 10.314 23.717 1.00 76.75 72 LEU A O 1
ATOM 594 N N . GLY A 1 73 ? -9.606 8.625 23.051 1.00 69.50 73 GLY A N 1
ATOM 595 C CA . GLY A 1 73 ? -10.483 8.629 24.225 1.00 69.50 73 GLY A CA 1
ATOM 596 C C . GLY A 1 73 ? -9.818 8.061 25.482 1.00 69.50 73 GLY A C 1
ATOM 597 O O . GLY A 1 73 ? -10.138 8.478 26.597 1.00 69.50 73 GLY A O 1
ATOM 598 N N . PHE A 1 74 ? -8.853 7.151 25.328 1.00 64.38 74 PHE A N 1
ATOM 599 C CA . PHE A 1 74 ? -7.964 6.776 26.421 1.00 64.38 74 PHE A CA 1
ATOM 600 C C . PHE A 1 74 ? -6.996 7.926 26.741 1.00 64.38 74 PHE A C 1
ATOM 602 O O . PHE A 1 74 ? -6.342 8.479 25.862 1.00 64.38 74 PHE A O 1
ATOM 609 N N . ASN A 1 75 ? -6.836 8.252 28.029 1.00 60.75 75 ASN A N 1
ATOM 610 C CA . ASN A 1 75 ? -6.010 9.373 28.515 1.00 60.75 75 ASN A CA 1
ATOM 611 C C . ASN A 1 75 ? -4.478 9.166 28.348 1.00 60.75 75 ASN A C 1
ATOM 613 O O . ASN A 1 75 ? -3.693 9.757 29.089 1.00 60.75 75 ASN A O 1
ATOM 617 N N . ILE A 1 76 ? -4.040 8.364 27.372 1.00 56.16 76 ILE A N 1
ATOM 618 C CA . ILE A 1 76 ? -2.634 8.109 27.015 1.00 56.16 76 ILE A CA 1
ATOM 619 C C . ILE A 1 76 ? -1.906 9.444 26.774 1.00 56.16 76 ILE A C 1
ATOM 621 O O . ILE A 1 76 ? -0.827 9.671 27.318 1.00 56.16 76 ILE A O 1
ATOM 625 N N . LEU A 1 77 ? -2.556 10.376 26.067 1.00 55.09 77 LEU A N 1
ATOM 626 C CA . LEU A 1 77 ? -2.027 11.714 25.772 1.00 55.09 77 LEU A CA 1
ATOM 627 C C . LEU A 1 77 ? -1.966 12.667 26.981 1.00 55.09 77 LEU A C 1
ATOM 629 O O . LEU A 1 77 ? -1.220 13.640 26.941 1.00 55.09 77 LEU A O 1
ATOM 633 N N . LYS A 1 78 ? -2.698 12.411 28.079 1.00 54.03 78 LYS A N 1
ATOM 634 C CA . LYS A 1 78 ? -2.595 13.255 29.288 1.00 54.03 78 LYS A CA 1
ATOM 635 C C . LYS A 1 78 ? -1.361 12.945 30.131 1.00 54.03 78 LYS A C 1
ATOM 637 O O . LYS A 1 78 ? -0.975 13.774 30.946 1.00 54.03 78 LY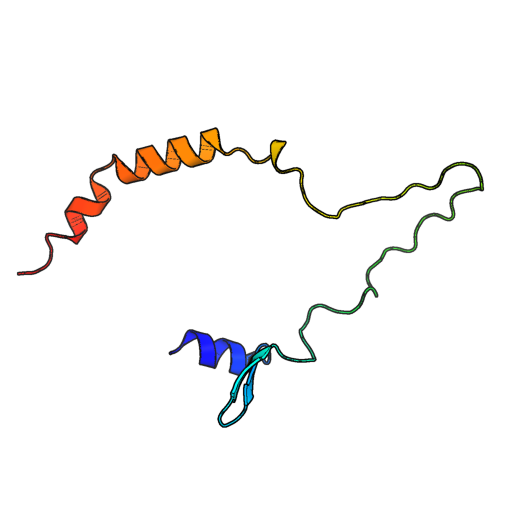S A O 1
ATOM 642 N N . LYS A 1 79 ? -0.758 11.762 29.965 1.00 53.91 79 LYS A N 1
ATOM 643 C CA . LYS A 1 79 ? 0.323 11.277 30.837 1.00 53.91 79 LYS A CA 1
ATOM 644 C C . LYS A 1 79 ? 1.732 11.631 30.341 1.00 53.91 79 LYS A C 1
ATOM 646 O O . LYS A 1 79 ? 2.679 11.514 31.110 1.00 53.91 79 LYS A O 1
ATOM 651 N N . SER A 1 80 ? 1.866 12.079 29.090 1.00 54.16 80 SER A N 1
ATOM 652 C CA . SER A 1 80 ? 3.099 12.654 28.530 1.00 54.16 80 SER A CA 1
ATOM 653 C C . SER A 1 80 ? 3.180 14.174 28.715 1.00 54.16 80 SER A C 1
ATOM 655 O O . SER A 1 80 ? 4.261 14.699 28.946 1.00 54.16 80 SER A O 1
ATOM 657 N N . ALA A 1 81 ? 2.043 14.879 28.698 1.00 54.97 81 ALA A N 1
ATOM 658 C CA . ALA A 1 81 ? 1.974 16.330 28.905 1.00 54.97 81 ALA A CA 1
ATOM 659 C C . ALA A 1 81 ? 2.225 16.786 30.362 1.00 54.97 81 ALA A C 1
ATOM 661 O O . ALA A 1 81 ? 2.264 17.983 30.627 1.00 54.97 81 ALA A O 1
ATOM 662 N N . SER A 1 82 ? 2.379 15.851 31.308 1.00 51.50 82 SER A N 1
ATOM 663 C CA . SER A 1 82 ? 2.591 16.122 32.738 1.00 51.50 82 SER A CA 1
ATOM 664 C C . SER A 1 82 ? 3.968 15.673 33.254 1.00 51.50 82 SER A C 1
ATOM 666 O O . SER A 1 82 ? 4.122 15.417 34.447 1.00 51.50 82 SER A O 1
ATOM 668 N N . VAL A 1 83 ? 4.953 15.519 32.363 1.00 57.06 83 VAL A N 1
ATOM 669 C CA . VAL A 1 83 ? 6.367 15.289 32.706 1.00 57.06 83 VAL A CA 1
ATOM 670 C C . VAL A 1 83 ? 7.162 16.437 32.089 1.00 57.06 83 VAL A C 1
ATOM 672 O O . VAL A 1 83 ? 7.603 16.365 30.946 1.00 57.06 83 VAL A O 1
ATOM 675 N N . GLY A 1 84 ? 7.228 17.543 32.830 1.00 54.41 84 GLY A N 1
ATOM 676 C CA . GLY A 1 84 ? 7.675 18.847 32.338 1.00 54.41 84 GLY A CA 1
ATOM 677 C C . GLY A 1 84 ? 7.598 19.917 33.428 1.00 54.41 84 GLY A C 1
ATOM 678 O O . GLY A 1 84 ? 6.913 20.922 33.256 1.00 54.41 84 GLY A O 1
ATOM 679 N N . ILE A 1 85 ? 8.253 19.638 34.559 1.00 40.25 85 ILE A N 1
ATOM 680 C CA . ILE A 1 85 ? 8.592 20.571 35.644 1.00 40.25 85 ILE A CA 1
ATOM 681 C C . ILE A 1 85 ? 10.098 20.422 35.863 1.00 40.25 85 ILE A C 1
ATOM 683 O O . ILE A 1 85 ? 10.527 19.245 35.908 1.00 40.25 85 ILE A O 1
#

pLDDT: mean 71.25, std 12.36, range [40.25, 92.75]

S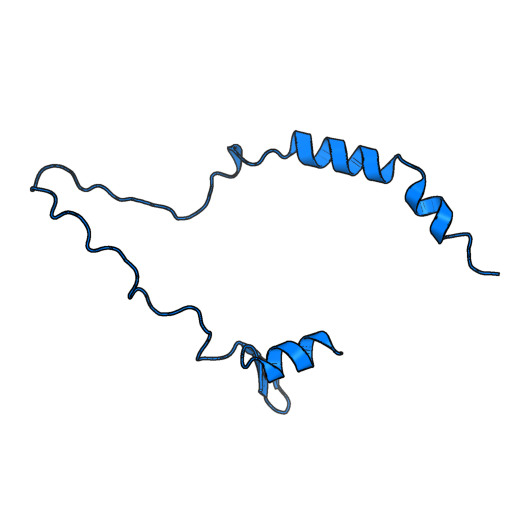econdary structure (DSSP, 8-state):
-HHHHHHHHTTSEEEETTTEEEE-SS-SS--STT--------TT-------S---GGGS-HHHHHHHHHHHHHSGGGGTTTT---